Protein AF-A0A519E0S3-F1 (afdb_monomer_lite)

Radius of gyration: 19.1 Å; chains: 1; bounding box: 48×31×56 Å

Structure (mmCIF, N/CA/C/O backbone):
data_AF-A0A519E0S3-F1
#
_entry.id   AF-A0A519E0S3-F1
#
loop_
_atom_site.group_PDB
_atom_site.id
_atom_site.type_symbol
_atom_site.label_atom_id
_atom_site.label_alt_id
_atom_site.label_comp_id
_atom_site.label_asym_id
_atom_site.label_entity_id
_atom_site.label_seq_id
_atom_site.pdbx_PDB_ins_code
_atom_site.Cartn_x
_atom_site.Cartn_y
_atom_site.Cartn_z
_atom_site.occupancy
_atom_site.B_iso_or_equiv
_atom_site.auth_seq_id
_atom_site.auth_comp_id
_atom_site.auth_asym_id
_atom_site.auth_atom_id
_atom_site.pdbx_PDB_model_num
ATOM 1 N N . MET A 1 1 ? -16.515 -4.833 15.161 1.00 55.38 1 MET A N 1
ATOM 2 C CA . MET A 1 1 ? -15.844 -3.543 14.899 1.00 55.38 1 MET A CA 1
ATOM 3 C C . MET A 1 1 ? -14.385 -3.745 15.245 1.00 55.38 1 MET A C 1
ATOM 5 O O . MET A 1 1 ? -14.141 -4.366 16.272 1.00 55.38 1 MET A O 1
ATOM 9 N N . ALA A 1 2 ? -13.462 -3.331 14.376 1.00 64.50 2 ALA A N 1
ATOM 10 C CA . ALA A 1 2 ? -12.033 -3.421 14.666 1.00 64.50 2 ALA A CA 1
ATOM 11 C C . ALA A 1 2 ? -11.702 -2.565 15.894 1.00 64.50 2 ALA A C 1
ATOM 13 O O . ALA A 1 2 ? -12.266 -1.479 16.053 1.00 64.50 2 ALA A O 1
ATOM 14 N N . ASP A 1 3 ? -10.827 -3.067 16.760 1.00 84.62 3 ASP A N 1
ATOM 15 C CA . ASP A 1 3 ? -10.335 -2.293 17.897 1.00 84.62 3 ASP A CA 1
ATOM 16 C C . ASP A 1 3 ? -9.436 -1.147 17.400 1.00 84.62 3 ASP A C 1
ATOM 18 O O . ASP A 1 3 ? -8.752 -1.265 16.383 1.00 84.62 3 ASP A O 1
ATOM 22 N N . LEU A 1 4 ? -9.418 -0.018 18.106 1.00 85.56 4 LEU A N 1
ATOM 23 C CA . LEU A 1 4 ? -8.634 1.155 17.709 1.00 85.56 4 LEU A CA 1
ATOM 24 C C . LEU A 1 4 ? -7.129 0.846 17.685 1.00 85.56 4 LEU A C 1
ATOM 26 O O . LEU A 1 4 ? -6.398 1.387 16.855 1.00 85.56 4 LEU A O 1
ATOM 30 N N . GLN A 1 5 ? -6.675 -0.066 18.550 1.00 88.94 5 GLN A N 1
ATOM 31 C CA . GLN A 1 5 ? -5.310 -0.583 18.503 1.00 88.94 5 GLN A CA 1
ATOM 32 C C . GLN A 1 5 ? -5.050 -1.371 17.212 1.00 88.94 5 GLN A C 1
ATOM 34 O O . GLN A 1 5 ? -4.054 -1.127 16.538 1.00 88.94 5 GLN A O 1
ATOM 39 N N . GLN A 1 6 ? -5.985 -2.235 16.811 1.00 90.12 6 GLN A N 1
ATOM 40 C CA . GLN A 1 6 ? -5.890 -3.016 15.576 1.00 90.12 6 GLN A CA 1
ATOM 41 C C . GLN A 1 6 ? -5.794 -2.113 14.337 1.00 90.12 6 GLN A C 1
ATOM 43 O O . GLN A 1 6 ? -4.980 -2.368 13.453 1.00 90.12 6 GLN A O 1
ATOM 48 N N . LEU A 1 7 ? -6.581 -1.032 14.272 1.00 90.94 7 LEU A N 1
ATOM 49 C CA . LEU A 1 7 ? -6.522 -0.080 13.154 1.00 90.94 7 LEU A CA 1
ATOM 50 C C . LEU A 1 7 ? -5.161 0.623 13.057 1.00 90.94 7 LEU A C 1
ATOM 52 O O . LEU A 1 7 ? -4.614 0.759 11.963 1.00 90.94 7 LEU A O 1
ATOM 56 N N . ARG A 1 8 ? -4.572 1.003 14.195 1.00 91.62 8 ARG A N 1
ATOM 57 C CA . ARG A 1 8 ? -3.228 1.602 14.248 1.00 91.62 8 ARG A CA 1
ATOM 58 C C . ARG A 1 8 ? -2.127 0.619 13.864 1.00 91.62 8 ARG A C 1
ATOM 60 O O . ARG A 1 8 ? -1.179 1.002 13.177 1.00 91.62 8 ARG A O 1
ATOM 67 N N . ASP A 1 9 ? -2.258 -0.642 14.260 1.00 93.62 9 ASP A N 1
ATOM 68 C CA . ASP A 1 9 ? -1.305 -1.689 13.889 1.00 93.62 9 ASP A CA 1
ATOM 69 C C . ASP A 1 9 ? -1.347 -1.965 12.376 1.00 93.62 9 ASP A C 1
ATOM 71 O O . ASP A 1 9 ? -0.303 -2.154 11.746 1.00 93.62 9 ASP A O 1
ATOM 75 N N . ILE A 1 10 ? -2.538 -1.932 11.767 1.00 93.81 10 ILE A N 1
ATOM 76 C CA . ILE A 1 10 ? -2.713 -2.025 10.309 1.00 93.81 10 ILE A CA 1
ATOM 77 C C . ILE A 1 10 ? -2.083 -0.810 9.621 1.00 93.81 10 ILE A C 1
ATOM 79 O O . ILE A 1 10 ? -1.317 -0.978 8.672 1.00 93.81 10 ILE A O 1
ATOM 83 N N . ALA A 1 11 ? -2.353 0.402 10.114 1.00 94.88 11 ALA A N 1
ATOM 84 C CA . ALA A 1 11 ? -1.779 1.631 9.571 1.00 94.88 11 ALA A CA 1
ATOM 85 C C . ALA A 1 11 ? -0.244 1.614 9.593 1.00 94.88 11 ALA A C 1
ATOM 87 O O . ALA A 1 11 ? 0.399 1.966 8.606 1.00 94.88 11 ALA A O 1
ATOM 88 N N . THR A 1 12 ? 0.344 1.138 10.693 1.00 96.00 12 THR A N 1
ATOM 89 C CA . THR A 1 12 ? 1.800 1.032 10.865 1.00 96.00 12 THR A CA 1
ATOM 90 C C . THR A 1 12 ? 2.413 0.074 9.845 1.00 96.00 12 THR A C 1
ATOM 92 O O . THR A 1 12 ? 3.418 0.395 9.213 1.00 96.00 12 THR A O 1
ATOM 95 N N . GLN A 1 13 ? 1.790 -1.088 9.635 1.00 95.81 13 GLN A N 1
ATOM 96 C CA . GLN A 1 13 ? 2.263 -2.066 8.655 1.00 95.81 13 GLN A CA 1
ATOM 97 C C . GLN A 1 13 ? 2.119 -1.558 7.214 1.00 95.81 13 GLN A C 1
ATOM 99 O O . GLN A 1 13 ? 3.051 -1.698 6.424 1.00 95.81 13 GLN A O 1
ATOM 104 N N . LEU A 1 14 ? 0.998 -0.909 6.877 1.00 95.75 14 LEU A N 1
ATOM 105 C CA . LEU A 1 14 ? 0.812 -0.276 5.567 1.00 95.75 14 LEU A CA 1
ATOM 106 C C . LEU A 1 14 ? 1.819 0.848 5.320 1.00 95.75 14 LEU A C 1
ATOM 108 O O . LEU A 1 14 ? 2.339 0.964 4.213 1.00 95.75 14 LEU A O 1
ATOM 112 N N . ARG A 1 15 ? 2.134 1.649 6.343 1.00 96.81 15 ARG A N 1
ATOM 113 C CA . ARG A 1 15 ? 3.150 2.703 6.252 1.00 96.81 15 ARG A CA 1
ATOM 114 C C . ARG A 1 15 ? 4.528 2.124 5.961 1.00 96.81 15 ARG A C 1
ATOM 116 O O . ARG A 1 15 ? 5.258 2.680 5.144 1.00 96.81 15 ARG A O 1
ATOM 123 N N . GLU A 1 16 ? 4.879 1.011 6.598 1.00 96.50 16 GLU A N 1
ATOM 124 C CA . GLU A 1 16 ? 6.160 0.358 6.343 1.00 96.50 16 GLU A CA 1
ATOM 125 C C . GLU A 1 16 ? 6.230 -0.221 4.926 1.00 96.50 16 GLU A C 1
ATOM 127 O O . GLU A 1 16 ? 7.230 -0.026 4.233 1.00 96.50 16 GLU A O 1
ATOM 132 N N . LEU A 1 17 ? 5.148 -0.842 4.445 1.00 96.44 17 LEU A N 1
ATOM 133 C CA . LEU A 1 17 ? 5.044 -1.296 3.054 1.00 96.44 17 LEU A CA 1
ATOM 134 C C . LEU A 1 17 ? 5.128 -0.128 2.063 1.00 96.44 17 LEU A C 1
ATOM 136 O O . LEU A 1 17 ? 5.811 -0.243 1.050 1.00 96.44 17 LEU A O 1
ATOM 140 N N . GLN A 1 18 ? 4.497 1.011 2.356 1.00 96.12 18 GLN A N 1
ATOM 141 C CA . GLN A 1 18 ? 4.604 2.215 1.529 1.00 96.12 18 GLN A CA 1
ATOM 142 C C . GLN A 1 18 ? 6.050 2.731 1.482 1.00 96.12 18 GLN A C 1
ATOM 144 O O . GLN A 1 18 ? 6.575 3.017 0.408 1.00 96.12 18 GLN A O 1
ATOM 149 N N . ARG A 1 19 ? 6.723 2.814 2.636 1.00 95.50 19 ARG A N 1
ATOM 150 C CA . ARG A 1 19 ? 8.107 3.305 2.759 1.00 95.50 19 ARG A CA 1
ATOM 151 C C . ARG A 1 19 ? 9.113 2.429 2.017 1.00 95.50 19 ARG A C 1
ATOM 153 O O . ARG A 1 19 ? 10.085 2.940 1.471 1.00 95.50 19 ARG A O 1
ATOM 160 N N . THR A 1 20 ? 8.882 1.123 2.033 1.00 95.56 20 THR A N 1
ATOM 161 C CA . THR A 1 20 ? 9.742 0.115 1.400 1.00 95.56 20 THR A CA 1
ATOM 162 C C . THR A 1 20 ? 9.287 -0.244 -0.012 1.00 95.56 20 THR A C 1
ATOM 164 O O . THR A 1 20 ? 9.828 -1.171 -0.607 1.00 95.56 20 THR A O 1
ATOM 167 N N . SER A 1 21 ? 8.301 0.476 -0.559 1.00 94.19 21 SER A N 1
ATOM 168 C CA . SER A 1 21 ? 7.755 0.201 -1.882 1.00 94.19 21 SER A CA 1
ATOM 169 C C . SER A 1 21 ? 8.860 0.209 -2.948 1.00 94.19 21 SER A C 1
ATOM 171 O O . SER A 1 21 ? 9.527 1.235 -3.122 1.00 94.19 21 SER A O 1
ATOM 173 N N . PRO A 1 22 ? 9.027 -0.885 -3.711 1.00 94.12 22 PRO A N 1
ATOM 174 C CA . PRO A 1 22 ? 10.170 -1.066 -4.592 1.00 94.12 22 PRO A CA 1
ATOM 175 C C . PRO A 1 22 ? 10.101 -0.046 -5.723 1.00 94.12 22 PRO A C 1
ATOM 177 O O . PRO A 1 22 ? 9.016 0.230 -6.228 1.00 94.12 22 PRO A O 1
ATOM 180 N N . VAL A 1 23 ? 11.226 0.546 -6.120 1.00 93.69 23 VAL A N 1
ATOM 181 C CA . VAL A 1 23 ? 11.328 1.436 -7.301 1.00 93.69 23 VAL A CA 1
ATOM 182 C C . VAL A 1 23 ? 11.796 0.693 -8.549 1.00 93.69 23 VAL A C 1
ATOM 184 O O . VAL A 1 23 ? 11.608 1.179 -9.661 1.00 93.69 23 VAL A O 1
ATOM 187 N N . ASP A 1 24 ? 12.349 -0.501 -8.364 1.00 93.44 24 ASP A N 1
ATOM 188 C CA . ASP A 1 24 ? 12.834 -1.373 -9.419 1.00 93.44 24 ASP A CA 1
ATOM 189 C C . ASP A 1 24 ? 12.580 -2.852 -9.077 1.00 93.44 24 ASP A C 1
ATOM 191 O O . ASP A 1 24 ? 11.962 -3.195 -8.068 1.00 93.44 24 ASP A O 1
ATOM 195 N N . VAL A 1 25 ? 12.996 -3.741 -9.979 1.00 92.56 25 VAL A N 1
ATOM 196 C CA . VAL A 1 25 ? 12.693 -5.177 -9.906 1.00 92.56 25 VAL A CA 1
ATOM 197 C C . VAL A 1 25 ? 13.530 -5.905 -8.846 1.00 92.56 25 VAL A C 1
ATOM 199 O O . VAL A 1 25 ? 13.128 -6.988 -8.425 1.00 92.56 25 VAL A O 1
ATOM 202 N N . ALA A 1 26 ? 14.666 -5.352 -8.405 1.00 92.88 26 ALA A N 1
ATOM 203 C CA . ALA A 1 26 ? 15.564 -6.038 -7.475 1.00 92.88 26 ALA A CA 1
ATOM 204 C C . ALA A 1 26 ? 14.895 -6.270 -6.113 1.00 92.88 26 ALA A C 1
ATOM 206 O O . ALA A 1 26 ? 14.998 -7.364 -5.560 1.00 92.88 26 ALA A O 1
ATOM 207 N N . ASP A 1 27 ? 14.133 -5.283 -5.643 1.00 91.62 27 ASP A N 1
ATOM 208 C CA . ASP A 1 27 ? 13.476 -5.310 -4.331 1.00 91.62 27 ASP A CA 1
ATOM 209 C C . ASP A 1 27 ? 12.041 -5.874 -4.381 1.00 91.62 27 ASP A C 1
ATOM 211 O O . ASP A 1 27 ? 11.373 -6.025 -3.356 1.00 91.62 27 ASP A O 1
ATOM 215 N N . LEU A 1 28 ? 11.536 -6.197 -5.579 1.00 94.62 28 LEU A N 1
ATOM 216 C CA . LEU A 1 28 ? 10.138 -6.581 -5.783 1.00 94.62 28 LEU A CA 1
ATOM 217 C C . LEU A 1 28 ? 9.764 -7.879 -5.056 1.00 94.62 28 LEU A C 1
ATOM 219 O O . LEU A 1 28 ? 8.676 -7.970 -4.494 1.00 94.62 28 LEU A O 1
ATOM 223 N N . ALA A 1 29 ? 10.644 -8.882 -5.070 1.00 94.50 29 ALA A N 1
ATOM 224 C CA . ALA A 1 29 ? 10.349 -10.194 -4.493 1.00 94.50 29 ALA A CA 1
ATOM 225 C C . ALA A 1 29 ? 10.187 -10.134 -2.964 1.00 94.50 29 ALA A C 1
ATOM 227 O O . ALA A 1 29 ? 9.232 -10.689 -2.416 1.00 94.50 29 ALA A O 1
ATOM 228 N N . ASP A 1 30 ? 11.089 -9.422 -2.289 1.00 94.31 30 ASP A N 1
ATOM 229 C CA . ASP A 1 30 ? 11.066 -9.267 -0.832 1.00 94.31 30 ASP A CA 1
ATOM 230 C C . ASP A 1 30 ? 9.874 -8.414 -0.383 1.00 94.31 30 ASP A C 1
ATOM 232 O O . ASP A 1 30 ? 9.210 -8.712 0.623 1.00 94.31 30 ASP A O 1
ATOM 236 N N . TRP A 1 31 ? 9.550 -7.383 -1.165 1.00 96.94 31 TRP A N 1
ATOM 237 C CA . TRP A 1 31 ? 8.375 -6.565 -0.913 1.00 96.94 31 TRP A CA 1
ATOM 238 C C . TRP A 1 31 ? 7.071 -7.349 -1.116 1.00 96.94 31 TRP A C 1
ATOM 240 O O . TRP A 1 31 ? 6.209 -7.312 -0.239 1.00 96.94 31 TRP A O 1
ATOM 250 N N . ASP A 1 32 ? 6.933 -8.117 -2.206 1.00 95.94 32 ASP A N 1
ATOM 251 C CA . ASP A 1 32 ? 5.744 -8.945 -2.479 1.00 95.94 32 ASP A CA 1
ATOM 252 C C . ASP A 1 32 ? 5.524 -9.988 -1.374 1.00 95.94 32 ASP A C 1
ATOM 254 O O . ASP A 1 32 ? 4.403 -10.188 -0.907 1.00 95.94 32 ASP A O 1
ATOM 258 N N . ALA A 1 33 ? 6.594 -10.608 -0.865 1.00 95.62 33 ALA A N 1
ATOM 259 C CA . ALA A 1 33 ? 6.497 -11.524 0.270 1.00 95.62 33 ALA A CA 1
ATOM 260 C C . ALA A 1 33 ? 5.932 -10.834 1.526 1.00 95.62 33 ALA A C 1
ATOM 262 O O . ALA A 1 33 ? 5.073 -11.392 2.221 1.00 95.62 33 ALA A O 1
ATOM 263 N N . SER A 1 34 ? 6.374 -9.605 1.795 1.00 96.19 34 SER A N 1
ATOM 264 C CA . SER A 1 34 ? 5.894 -8.792 2.917 1.00 96.19 34 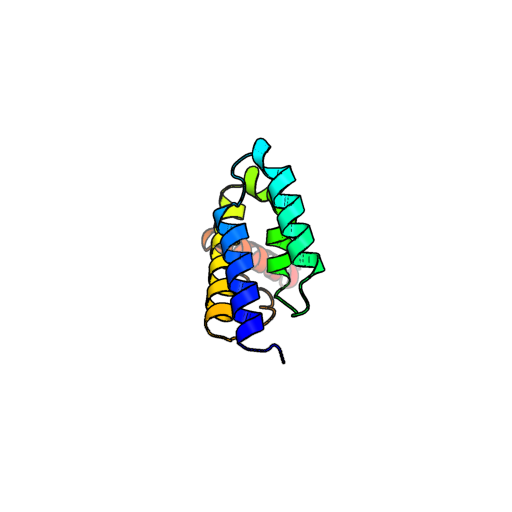SER A CA 1
ATOM 265 C C . SER A 1 34 ? 4.435 -8.366 2.729 1.00 96.19 34 SER A C 1
ATOM 267 O O . SER A 1 34 ? 3.626 -8.514 3.649 1.00 96.19 34 SER A O 1
ATOM 269 N N . ALA A 1 35 ? 4.072 -7.920 1.525 1.00 96.19 35 ALA A N 1
ATOM 270 C CA . ALA A 1 35 ? 2.714 -7.530 1.158 1.00 96.19 35 ALA A CA 1
ATOM 271 C C . ALA A 1 35 ? 1.734 -8.709 1.264 1.00 96.19 35 ALA A C 1
ATOM 273 O O . ALA A 1 35 ? 0.662 -8.580 1.861 1.00 96.19 35 ALA A O 1
ATOM 274 N N . ARG A 1 36 ? 2.123 -9.895 0.778 1.00 94.50 36 ARG A N 1
ATOM 275 C CA . ARG A 1 36 ? 1.328 -11.124 0.914 1.00 94.50 36 ARG A CA 1
ATOM 276 C C . ARG A 1 36 ? 1.133 -11.517 2.365 1.00 94.50 36 ARG A C 1
ATOM 278 O O . ARG A 1 36 ? 0.002 -11.795 2.762 1.00 94.50 36 ARG A O 1
ATOM 285 N N . LYS A 1 37 ? 2.202 -11.506 3.167 1.00 94.81 37 LYS A N 1
ATOM 286 C CA . LYS A 1 37 ? 2.112 -11.800 4.601 1.00 94.81 37 LYS A CA 1
ATOM 287 C C . LYS A 1 37 ? 1.106 -10.869 5.274 1.00 94.81 37 LYS A C 1
ATOM 289 O O . LYS A 1 37 ? 0.180 -11.362 5.910 1.00 94.81 37 LYS A O 1
ATOM 294 N N . PHE A 1 38 ? 1.233 -9.562 5.053 1.00 94.56 38 PHE A N 1
ATOM 295 C CA . PHE A 1 38 ? 0.294 -8.568 5.566 1.00 94.56 38 PHE A CA 1
ATOM 296 C C . PHE A 1 38 ? -1.153 -8.860 5.131 1.00 94.56 38 PHE A C 1
ATOM 298 O O . PHE A 1 38 ? -2.031 -8.980 5.986 1.00 94.56 38 PHE A O 1
ATOM 305 N N . SER A 1 39 ? -1.391 -9.074 3.830 1.00 92.31 39 SER A N 1
ATOM 306 C CA . SER A 1 39 ? -2.731 -9.361 3.292 1.00 92.31 39 SER A CA 1
ATOM 307 C C . SER A 1 39 ? -3.369 -10.614 3.904 1.00 92.31 39 SER A C 1
ATOM 309 O O . SER A 1 39 ? -4.558 -10.618 4.198 1.00 92.31 39 SER A O 1
ATOM 311 N N . SER A 1 40 ? -2.575 -11.658 4.171 1.00 90.44 40 SER A N 1
ATOM 312 C CA . SER A 1 40 ? -3.062 -12.913 4.758 1.00 90.44 40 SER A CA 1
ATOM 313 C C . SER A 1 40 ? -3.448 -12.791 6.234 1.00 90.44 40 SER A C 1
ATOM 315 O O . SER A 1 40 ? -4.231 -13.591 6.736 1.00 90.44 40 SER A O 1
ATOM 317 N N . THR A 1 41 ? -2.892 -11.795 6.927 1.00 89.19 41 THR A N 1
ATOM 318 C CA . THR A 1 41 ? -3.161 -11.512 8.345 1.00 89.19 41 THR A CA 1
ATOM 319 C C . THR A 1 41 ? -4.217 -10.428 8.549 1.00 89.19 41 THR A C 1
ATOM 321 O O . THR A 1 41 ? -4.560 -10.106 9.686 1.00 89.19 41 THR A O 1
ATOM 324 N N . LEU A 1 42 ? -4.710 -9.833 7.461 1.00 87.44 42 LEU A N 1
ATOM 325 C CA . LEU A 1 42 ? -5.658 -8.735 7.506 1.00 87.44 42 LEU A CA 1
ATOM 326 C C . LEU A 1 42 ? -7.065 -9.261 7.822 1.00 87.44 42 LEU A C 1
ATOM 328 O O . LEU A 1 42 ? -7.724 -9.856 6.977 1.00 87.44 42 LEU A O 1
ATOM 332 N N . ASP A 1 43 ? -7.532 -8.993 9.039 1.00 83.62 43 ASP A N 1
ATOM 333 C CA . ASP A 1 43 ? -8.863 -9.400 9.526 1.00 83.62 43 ASP A CA 1
ATOM 334 C C . ASP A 1 43 ? -9.903 -8.260 9.457 1.00 83.62 43 ASP A C 1
ATOM 336 O O . ASP A 1 43 ? -11.041 -8.378 9.908 1.00 83.62 43 ASP A O 1
ATOM 340 N N . VAL A 1 44 ? -9.514 -7.112 8.894 1.00 82.19 44 VAL A N 1
ATOM 341 C CA . VAL A 1 44 ? -10.382 -5.939 8.729 1.00 82.19 44 VAL A CA 1
ATOM 342 C C . VAL A 1 44 ? -10.642 -5.723 7.241 1.00 82.19 44 VAL A C 1
ATOM 344 O O . VAL A 1 44 ? -9.683 -5.646 6.471 1.00 82.19 44 VAL A O 1
ATOM 347 N N . PRO A 1 45 ? -11.908 -5.584 6.807 1.00 82.38 45 PRO A N 1
ATOM 348 C CA . PRO A 1 45 ? -12.206 -5.267 5.420 1.00 82.38 45 PRO A CA 1
ATOM 349 C C . PRO A 1 45 ? -11.684 -3.864 5.096 1.00 82.38 45 PRO A C 1
ATOM 351 O O . PRO A 1 45 ? -12.200 -2.867 5.601 1.00 82.38 45 PRO A O 1
ATOM 354 N N . LEU A 1 46 ? -10.650 -3.799 4.260 1.00 85.81 46 LEU A N 1
ATOM 355 C CA . LEU A 1 46 ? -10.121 -2.557 3.705 1.00 85.81 46 LEU A CA 1
ATOM 356 C C . LEU A 1 46 ? -10.703 -2.295 2.307 1.00 85.81 46 LEU A C 1
ATOM 358 O O . LEU A 1 46 ? -11.203 -3.224 1.662 1.00 85.81 46 LEU A O 1
ATOM 362 N N . PRO A 1 47 ? -10.630 -1.049 1.807 1.00 87.88 47 PRO A N 1
ATOM 363 C CA . PRO A 1 47 ? -11.022 -0.736 0.441 1.00 87.88 47 PRO A CA 1
ATOM 364 C C . PRO A 1 47 ? -10.287 -1.626 -0.581 1.00 87.88 47 PRO A C 1
ATOM 366 O O . PRO A 1 47 ? -9.088 -1.870 -0.415 1.00 87.88 47 PRO A O 1
ATOM 369 N N . PRO A 1 48 ? -10.948 -2.077 -1.667 1.00 88.19 48 PRO A N 1
ATOM 370 C CA . PRO A 1 48 ? -10.323 -2.913 -2.701 1.00 88.19 48 PRO A CA 1
ATOM 371 C C . PRO A 1 48 ? -9.044 -2.316 -3.297 1.00 88.19 48 PRO A C 1
ATOM 373 O O . PRO A 1 48 ? -8.140 -3.041 -3.701 1.00 88.19 48 PRO A O 1
ATOM 376 N N . GLN A 1 49 ? -8.944 -0.987 -3.311 1.00 89.44 49 GLN A N 1
ATOM 377 C CA . GLN A 1 49 ? -7.774 -0.251 -3.771 1.00 89.44 49 GLN A CA 1
ATOM 378 C C . GLN A 1 49 ? -6.508 -0.608 -2.980 1.00 89.44 49 GLN A C 1
ATOM 380 O O . GLN A 1 49 ? -5.427 -0.631 -3.558 1.00 89.44 49 GLN A O 1
ATOM 385 N N . VAL A 1 50 ? -6.634 -0.968 -1.697 1.00 92.44 50 VAL A N 1
ATOM 386 C CA . VAL A 1 50 ? -5.502 -1.460 -0.898 1.00 92.44 50 VAL A CA 1
ATOM 387 C C . VAL A 1 50 ? -4.989 -2.785 -1.455 1.00 92.44 50 VAL A C 1
ATOM 389 O O . VAL A 1 50 ? -3.784 -2.991 -1.517 1.00 92.44 50 VAL A O 1
ATOM 392 N N . MET A 1 51 ? -5.870 -3.675 -1.918 1.00 92.12 51 MET A N 1
ATOM 393 C CA . MET A 1 51 ? -5.435 -4.939 -2.519 1.00 92.12 51 MET A CA 1
ATOM 394 C C . MET A 1 51 ? -4.710 -4.705 -3.848 1.00 92.12 51 MET A C 1
ATOM 396 O O . MET A 1 51 ? -3.681 -5.329 -4.087 1.00 92.12 51 MET A O 1
ATOM 400 N N . HIS A 1 52 ? -5.177 -3.762 -4.675 1.00 92.25 52 HIS A N 1
ATOM 401 C CA . HIS A 1 52 ? -4.442 -3.360 -5.883 1.00 92.25 52 HIS A CA 1
ATOM 402 C C . HIS A 1 52 ? -3.054 -2.810 -5.537 1.00 92.25 52 HIS A C 1
ATOM 404 O O . HIS A 1 52 ? -2.067 -3.217 -6.138 1.00 92.25 52 HIS A O 1
ATOM 410 N N . TYR A 1 53 ? -2.947 -1.966 -4.507 1.00 94.94 53 TYR A N 1
ATOM 411 C CA . TYR A 1 53 ? -1.656 -1.451 -4.046 1.00 94.94 53 TYR A CA 1
ATOM 412 C C . TYR A 1 53 ? -0.663 -2.571 -3.693 1.00 94.94 53 TYR A C 1
ATOM 414 O O . TYR A 1 53 ? 0.508 -2.521 -4.084 1.00 94.94 53 TYR A O 1
ATOM 422 N N . LEU A 1 54 ? -1.145 -3.583 -2.962 1.00 95.19 54 LEU A N 1
ATOM 423 C CA . LEU A 1 54 ? -0.357 -4.722 -2.486 1.00 95.19 54 LEU A CA 1
ATOM 424 C C . LEU A 1 54 ? 0.055 -5.695 -3.597 1.00 95.19 54 LEU A C 1
ATOM 426 O O . LEU A 1 54 ? 1.068 -6.367 -3.444 1.00 95.19 54 LEU A O 1
ATOM 430 N N . HIS A 1 55 ? -0.703 -5.785 -4.690 1.00 93.25 55 HIS A N 1
ATOM 431 C CA . HIS A 1 55 ? -0.443 -6.753 -5.759 1.00 93.25 55 HIS A CA 1
ATOM 432 C C . HIS A 1 55 ? 0.206 -6.143 -7.003 1.00 93.25 55 HIS A C 1
ATOM 434 O O . HIS A 1 55 ? 0.997 -6.813 -7.661 1.00 93.25 55 HIS A O 1
ATOM 440 N N . ASP A 1 56 ? -0.040 -4.865 -7.289 1.00 95.25 56 ASP A N 1
ATOM 441 C CA . ASP A 1 56 ? 0.381 -4.228 -8.540 1.00 95.25 56 ASP A CA 1
ATOM 442 C C . ASP A 1 56 ? 1.767 -3.566 -8.439 1.00 95.25 56 ASP A C 1
ATOM 444 O O . ASP A 1 56 ? 2.057 -2.584 -9.128 1.00 95.25 56 ASP A O 1
ATOM 448 N N . ALA A 1 57 ? 2.647 -4.046 -7.556 1.00 94.31 57 ALA A N 1
ATOM 449 C CA . ALA A 1 57 ? 3.982 -3.465 -7.388 1.00 94.31 57 ALA A CA 1
ATOM 450 C C . ALA A 1 57 ? 4.810 -3.505 -8.684 1.00 94.31 57 ALA A C 1
ATOM 452 O O . ALA A 1 57 ? 5.524 -2.551 -8.990 1.00 94.31 57 ALA A O 1
ATOM 453 N N . ASP A 1 58 ? 4.661 -4.555 -9.493 1.00 94.62 58 ASP A N 1
ATOM 454 C CA . ASP A 1 58 ? 5.335 -4.665 -10.786 1.00 94.62 58 ASP A CA 1
ATOM 455 C C . ASP A 1 58 ? 4.810 -3.641 -11.813 1.00 94.62 58 ASP A C 1
ATOM 457 O O . ASP A 1 58 ? 5.586 -3.130 -12.623 1.00 94.62 58 ASP A O 1
ATOM 461 N N . ILE A 1 59 ? 3.515 -3.308 -11.767 1.00 94.19 59 ILE A N 1
ATOM 462 C CA . ILE A 1 59 ? 2.899 -2.261 -12.592 1.00 94.19 59 ILE A CA 1
ATOM 463 C C . ILE A 1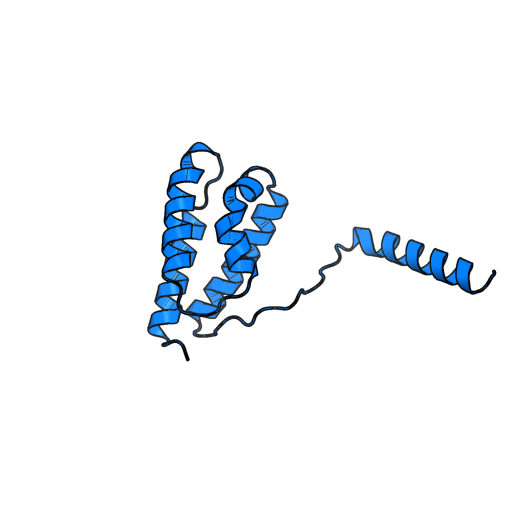 59 ? 3.380 -0.888 -12.117 1.00 94.19 59 ILE A C 1
ATOM 465 O O . ILE A 1 59 ? 3.821 -0.083 -12.933 1.00 94.19 59 ILE A O 1
ATOM 469 N N . ARG A 1 60 ? 3.395 -0.639 -10.799 1.00 95.38 60 ARG A N 1
ATOM 470 C CA . ARG A 1 60 ? 3.888 0.616 -10.197 1.00 95.38 60 ARG A CA 1
ATOM 471 C C . ARG A 1 60 ? 5.374 0.880 -10.469 1.00 95.38 60 ARG A C 1
ATOM 473 O O . ARG A 1 60 ? 5.825 2.017 -10.348 1.00 95.38 60 ARG A O 1
ATOM 480 N N . ILE A 1 61 ? 6.173 -0.135 -10.797 1.00 95.25 61 ILE A N 1
ATOM 481 C CA . ILE A 1 61 ? 7.560 0.047 -11.268 1.00 95.25 61 ILE A CA 1
ATOM 482 C C . ILE A 1 61 ? 7.590 0.547 -12.723 1.00 95.25 61 ILE A C 1
ATOM 484 O O . ILE A 1 61 ? 8.433 1.366 -13.077 1.00 95.25 61 ILE A O 1
ATOM 488 N N . LYS A 1 62 ? 6.671 0.071 -13.568 1.00 94.62 62 LYS A N 1
ATOM 489 C CA . LYS A 1 62 ? 6.625 0.374 -15.010 1.00 94.62 62 LYS A CA 1
ATOM 490 C C . LYS A 1 62 ? 5.902 1.687 -15.323 1.00 94.62 62 LYS A C 1
ATOM 492 O O . LYS A 1 62 ? 6.193 2.297 -16.348 1.00 94.62 62 LYS A O 1
ATOM 497 N N . ASP A 1 63 ? 4.973 2.098 -14.464 1.00 95.19 63 ASP A N 1
ATOM 498 C CA . ASP A 1 63 ? 4.116 3.269 -14.650 1.00 95.19 63 ASP A CA 1
ATOM 499 C C . ASP A 1 63 ? 4.235 4.244 -13.456 1.00 95.19 63 ASP A C 1
ATOM 501 O O . ASP A 1 63 ? 3.629 4.026 -12.397 1.00 95.19 63 ASP A O 1
ATOM 505 N N . PRO A 1 64 ? 5.024 5.327 -13.605 1.00 91.38 64 PRO A N 1
ATOM 506 C CA . PRO A 1 64 ? 5.197 6.340 -12.566 1.00 91.38 64 PRO A CA 1
ATOM 507 C C . PRO A 1 64 ? 3.924 7.128 -12.231 1.00 91.38 64 PRO A C 1
ATOM 509 O O . PRO A 1 64 ? 3.765 7.554 -11.087 1.00 91.38 64 PRO A O 1
ATOM 512 N N . GLU A 1 65 ? 3.020 7.334 -13.195 1.00 92.31 65 GLU A N 1
ATOM 513 C CA . GLU A 1 65 ? 1.759 8.049 -12.959 1.00 92.31 65 GLU A CA 1
ATOM 514 C C . GLU A 1 65 ? 0.808 7.175 -12.135 1.00 92.31 65 GLU A C 1
ATOM 516 O O . GLU A 1 65 ? 0.230 7.637 -11.147 1.00 92.31 65 GLU A O 1
ATOM 521 N N . TYR A 1 66 ? 0.718 5.885 -12.476 1.00 91.31 66 TYR A N 1
ATOM 522 C CA . TYR A 1 66 ? -0.032 4.905 -11.694 1.00 91.31 66 TYR A CA 1
ATOM 523 C C . TYR A 1 66 ? 0.514 4.780 -10.272 1.00 91.31 66 TYR A C 1
ATOM 525 O O . TYR A 1 66 ? -0.259 4.795 -9.312 1.00 91.31 66 TYR A O 1
ATOM 533 N N . ARG A 1 67 ? 1.844 4.723 -10.115 1.00 93.56 67 ARG A N 1
ATOM 534 C CA . ARG A 1 67 ? 2.497 4.753 -8.799 1.00 93.56 67 ARG A CA 1
ATOM 535 C C . ARG A 1 67 ? 2.070 5.971 -7.992 1.00 93.56 67 ARG A C 1
ATOM 537 O O . ARG A 1 67 ? 1.634 5.797 -6.862 1.00 93.56 67 ARG A O 1
ATOM 544 N N . ALA A 1 68 ? 2.186 7.174 -8.557 1.00 92.06 68 ALA A N 1
ATOM 545 C CA . ALA A 1 68 ? 1.859 8.403 -7.840 1.00 92.06 68 ALA A CA 1
ATOM 546 C C . ALA A 1 68 ? 0.401 8.401 -7.352 1.00 92.06 68 ALA A C 1
ATOM 548 O O . ALA A 1 68 ? 0.138 8.720 -6.194 1.00 92.06 68 ALA A O 1
ATOM 549 N N . SER A 1 69 ? -0.534 7.958 -8.200 1.00 91.81 69 SER A N 1
ATOM 550 C CA . SER A 1 69 ? -1.948 7.829 -7.830 1.00 91.81 69 SER A CA 1
ATOM 551 C C . SER A 1 69 ? -2.181 6.792 -6.721 1.00 91.81 69 SER A C 1
ATOM 553 O O . SER A 1 69 ? -2.953 7.034 -5.793 1.00 91.81 69 SER A O 1
ATOM 555 N N . GLN A 1 70 ? -1.502 5.646 -6.791 1.00 93.62 70 GLN A N 1
ATOM 556 C CA . GLN A 1 70 ? -1.572 4.586 -5.784 1.00 93.62 70 GLN A CA 1
ATOM 557 C C . GLN A 1 70 ? -0.965 5.020 -4.438 1.00 93.62 70 GLN A C 1
ATOM 559 O O . GLN A 1 70 ? -1.534 4.727 -3.386 1.00 93.62 70 GLN A O 1
ATOM 564 N N . ASP A 1 71 ? 0.147 5.756 -4.458 1.00 93.44 71 ASP A N 1
ATOM 565 C CA . ASP A 1 71 ? 0.815 6.264 -3.257 1.00 93.44 71 ASP A CA 1
ATOM 566 C C . ASP A 1 71 ? -0.001 7.372 -2.561 1.00 93.44 71 ASP A C 1
ATOM 568 O O . ASP A 1 71 ? -0.056 7.413 -1.330 1.00 93.44 71 ASP A O 1
ATOM 572 N N . GLU A 1 72 ? -0.685 8.237 -3.318 1.00 93.25 72 GLU A N 1
ATOM 573 C CA . GLU A 1 72 ? -1.626 9.222 -2.762 1.00 93.25 72 GLU A CA 1
ATOM 574 C C . GLU A 1 72 ? -2.837 8.531 -2.116 1.00 93.25 72 GLU A C 1
ATOM 576 O O . GLU A 1 72 ? -3.204 8.830 -0.976 1.00 93.25 72 GLU A O 1
ATOM 581 N N . MET A 1 73 ? -3.421 7.553 -2.815 1.00 93.75 73 MET A N 1
ATOM 582 C CA . MET A 1 73 ? -4.554 6.777 -2.314 1.00 93.75 73 MET A CA 1
ATOM 583 C C . MET A 1 73 ? -4.205 6.045 -1.013 1.00 93.75 73 MET A C 1
ATOM 585 O O . MET A 1 73 ? -4.943 6.162 -0.030 1.00 93.75 73 MET A O 1
ATOM 589 N N . ILE A 1 74 ? -3.069 5.337 -0.965 1.00 94.75 74 ILE A N 1
ATOM 590 C CA . ILE A 1 74 ? -2.689 4.584 0.235 1.00 94.75 74 ILE A CA 1
ATOM 591 C C . ILE A 1 74 ? -2.364 5.522 1.403 1.00 94.75 74 ILE A C 1
ATOM 593 O O . ILE A 1 74 ? -2.696 5.204 2.543 1.00 94.75 74 ILE A O 1
ATOM 597 N N . ALA A 1 75 ? -1.794 6.705 1.141 1.00 94.12 75 ALA A N 1
ATOM 598 C CA . ALA A 1 75 ? -1.550 7.707 2.175 1.00 94.12 75 ALA A CA 1
ATOM 599 C C . ALA A 1 75 ? -2.857 8.175 2.839 1.00 94.12 75 ALA A C 1
ATOM 601 O O . ALA A 1 75 ? -2.903 8.302 4.064 1.00 94.12 75 ALA A O 1
ATOM 602 N N . SER A 1 76 ? -3.924 8.368 2.054 1.00 92.06 76 SER A N 1
ATOM 603 C CA . SER A 1 76 ? -5.252 8.702 2.584 1.00 92.06 76 SER A CA 1
ATOM 604 C C . SER A 1 76 ? -5.815 7.576 3.453 1.00 92.06 76 SER A C 1
ATOM 606 O O . SER A 1 76 ? -6.275 7.832 4.562 1.00 92.06 76 SER A O 1
ATOM 608 N N . VAL A 1 77 ? -5.730 6.324 2.988 1.00 92.56 77 VAL A N 1
ATOM 609 C CA . VAL A 1 77 ? -6.196 5.149 3.746 1.00 92.56 77 VAL A CA 1
ATOM 610 C C . VAL A 1 77 ? -5.455 5.021 5.076 1.00 92.56 77 VAL A C 1
ATOM 612 O O . VAL A 1 77 ? -6.075 4.775 6.108 1.00 92.56 77 VAL A O 1
ATOM 615 N N . ILE A 1 78 ? -4.132 5.207 5.073 1.00 93.81 78 ILE A N 1
ATOM 616 C CA . ILE A 1 78 ? -3.328 5.156 6.297 1.00 93.81 78 ILE A CA 1
ATOM 617 C C . ILE A 1 78 ? -3.760 6.264 7.269 1.00 93.81 78 ILE A C 1
ATOM 619 O O . ILE A 1 78 ? -3.937 5.987 8.452 1.00 93.81 78 ILE A O 1
ATOM 623 N N . SER A 1 79 ? -3.991 7.488 6.782 1.00 92.31 79 SER A N 1
ATOM 624 C CA . SER A 1 79 ? -4.457 8.613 7.608 1.00 92.31 79 SER A CA 1
ATOM 625 C C . SER A 1 79 ? -5.816 8.343 8.270 1.00 92.31 79 SER A C 1
ATOM 627 O O . SER A 1 79 ? -6.020 8.682 9.441 1.00 92.31 79 SER A O 1
ATOM 629 N N . ASP A 1 80 ? -6.748 7.718 7.547 1.00 91.56 80 ASP A N 1
ATOM 630 C CA . ASP A 1 80 ? -8.052 7.325 8.093 1.00 91.56 80 ASP A CA 1
ATOM 631 C C . ASP A 1 80 ? -7.889 6.287 9.212 1.00 91.56 80 ASP A C 1
ATOM 633 O O . ASP A 1 80 ? -8.430 6.455 10.309 1.00 91.56 80 ASP A O 1
ATOM 637 N N . LEU A 1 81 ? -7.071 5.256 8.972 1.00 91.69 81 LEU A N 1
ATOM 638 C CA . LEU A 1 81 ? -6.793 4.202 9.950 1.00 91.69 81 LEU A CA 1
ATOM 639 C C . LEU A 1 81 ? -6.106 4.743 11.215 1.00 91.69 81 LEU A C 1
ATOM 641 O O . LEU A 1 81 ? -6.480 4.367 12.327 1.00 91.69 81 LEU A O 1
ATOM 645 N N . GLU A 1 82 ? -5.145 5.662 11.071 1.00 91.38 82 GLU A N 1
ATOM 646 C CA . GLU A 1 82 ? -4.476 6.348 12.192 1.00 91.38 82 GLU A CA 1
ATOM 647 C C . GLU A 1 82 ? -5.466 7.149 13.051 1.00 91.38 82 GLU A C 1
ATOM 649 O O . GLU A 1 82 ? -5.321 7.228 14.278 1.00 91.38 82 GLU A O 1
ATOM 654 N N . SER A 1 83 ? -6.509 7.683 12.413 1.00 88.56 83 SER A N 1
ATOM 655 C CA . SER A 1 83 ? -7.597 8.429 13.050 1.00 88.56 83 SER A CA 1
ATOM 656 C C . SER A 1 83 ? -8.677 7.522 13.660 1.00 88.56 83 SER A C 1
ATOM 658 O O . SER A 1 83 ? -9.643 8.018 14.239 1.00 88.56 83 SER A O 1
ATOM 660 N N . GLY A 1 84 ? -8.528 6.195 13.556 1.00 85.88 84 GLY A N 1
ATOM 661 C CA . GLY A 1 84 ? -9.505 5.215 14.035 1.00 85.88 84 GLY A CA 1
ATOM 662 C C . GLY A 1 84 ? -10.750 5.098 13.151 1.00 85.88 84 GLY A C 1
ATOM 663 O O . GLY A 1 84 ? -11.755 4.530 13.579 1.00 85.88 84 GLY A O 1
ATOM 664 N N . ILE A 1 85 ? -10.701 5.634 11.930 1.00 85.25 85 ILE A N 1
ATOM 665 C CA . ILE A 1 85 ? -11.766 5.520 10.938 1.00 85.25 85 ILE A CA 1
ATOM 666 C C . ILE A 1 85 ? -11.493 4.260 10.118 1.00 85.25 85 ILE A C 1
ATOM 668 O O . ILE A 1 85 ? -10.396 4.070 9.602 1.00 85.25 85 ILE A O 1
ATOM 672 N N . VAL A 1 86 ? -12.494 3.385 9.983 1.00 80.00 86 VAL A N 1
ATOM 673 C CA . VAL A 1 86 ? -12.425 2.291 9.007 1.00 80.00 86 VAL A CA 1
ATOM 674 C C . VAL A 1 86 ? -12.707 2.906 7.637 1.00 80.00 86 VAL A C 1
ATOM 676 O O . VAL A 1 86 ? -13.829 3.384 7.433 1.00 80.00 86 VAL A O 1
ATOM 679 N N . PRO A 1 87 ? -11.732 2.935 6.712 1.00 75.69 87 PRO A N 1
ATOM 680 C CA . PRO A 1 87 ? -11.931 3.574 5.426 1.00 75.69 87 PRO A CA 1
ATOM 681 C C . PRO A 1 87 ? -13.016 2.811 4.672 1.00 75.69 87 PRO A C 1
ATOM 683 O O . PRO A 1 87 ? -12.910 1.607 4.428 1.00 75.69 87 PRO A O 1
ATOM 686 N N . ALA A 1 88 ? -14.104 3.511 4.355 1.00 67.00 88 ALA A N 1
ATOM 687 C CA . ALA A 1 88 ? -15.180 2.941 3.565 1.00 67.00 88 ALA A CA 1
ATOM 688 C C . ALA A 1 88 ? -14.629 2.559 2.188 1.00 67.00 88 ALA A C 1
ATOM 690 O O . ALA A 1 88 ? -13.785 3.265 1.637 1.00 67.00 88 ALA A O 1
ATOM 691 N N . SER A 1 89 ? -15.128 1.463 1.616 1.00 54.44 89 SER A N 1
ATOM 692 C CA . SER A 1 89 ? -14.920 1.125 0.212 1.00 54.44 89 SER A CA 1
ATOM 693 C C . SER A 1 89 ? -15.457 2.271 -0.647 1.00 54.44 89 SER A C 1
ATOM 695 O O . SER A 1 89 ? -16.639 2.327 -0.990 1.00 54.44 89 SER A O 1
ATOM 697 N N . THR A 1 90 ? -14.594 3.239 -0.955 1.00 49.16 90 THR A N 1
ATOM 698 C CA . THR A 1 90 ? -14.920 4.358 -1.825 1.00 49.16 90 THR A CA 1
ATOM 699 C C . THR A 1 90 ? -15.171 3.772 -3.200 1.00 49.16 90 THR A C 1
ATOM 701 O O . THR A 1 90 ? -14.270 3.369 -3.936 1.00 49.16 90 THR A O 1
ATOM 704 N N . SER A 1 91 ? -16.458 3.652 -3.505 1.00 41.66 91 SER A N 1
ATOM 705 C CA . SER A 1 91 ? -16.952 3.380 -4.840 1.00 41.66 91 SER A CA 1
ATOM 706 C C . SER A 1 91 ? -16.550 4.579 -5.689 1.00 41.66 91 SER A C 1
ATOM 708 O O . SER A 1 91 ? -17.147 5.643 -5.585 1.00 41.66 91 SER A O 1
ATOM 710 N N . THR A 1 92 ? -15.462 4.409 -6.432 1.00 41.75 92 THR A N 1
ATOM 711 C CA . THR A 1 92 ? -15.085 5.137 -7.645 1.00 41.75 92 THR A CA 1
ATOM 712 C C . THR A 1 92 ? -15.513 6.608 -7.686 1.00 41.75 92 THR A C 1
ATOM 714 O O . THR A 1 92 ? -16.501 6.966 -8.329 1.00 41.75 92 THR A O 1
ATOM 717 N N . THR A 1 93 ? -14.725 7.503 -7.092 1.00 43.19 93 THR A N 1
ATOM 718 C CA . THR A 1 93 ? -14.732 8.893 -7.558 1.00 43.19 93 THR A CA 1
ATOM 719 C C . THR A 1 93 ? -14.128 8.876 -8.962 1.00 43.19 93 THR A C 1
ATOM 721 O O . THR A 1 93 ? -12.917 8.775 -9.125 1.00 43.19 93 THR A O 1
ATOM 724 N N . LEU A 1 94 ? -14.975 8.883 -9.993 1.00 46.19 94 LEU A N 1
ATOM 725 C CA . LEU A 1 94 ? -14.562 9.069 -11.384 1.00 46.19 94 LEU A CA 1
ATOM 726 C C . LEU A 1 94 ? -13.981 10.481 -11.532 1.00 46.19 94 LEU A C 1
ATOM 728 O O . LEU A 1 94 ? -14.688 11.439 -11.841 1.00 46.19 94 LEU A O 1
ATOM 732 N N . SER A 1 95 ? -12.683 10.624 -11.283 1.00 48.78 95 SER A N 1
ATOM 733 C CA . SER A 1 95 ? -11.925 11.828 -11.594 1.00 48.78 95 SER A CA 1
ATOM 734 C C . SER A 1 95 ? -11.602 11.826 -13.087 1.00 48.78 95 SER A C 1
ATOM 736 O O . SER A 1 95 ? -10.569 11.342 -13.545 1.00 48.78 95 SER A O 1
ATOM 738 N N . PHE A 1 96 ? -12.513 12.367 -13.895 1.00 51.81 96 PHE A N 1
ATOM 739 C CA . PHE A 1 96 ? -12.201 12.646 -15.292 1.00 51.81 96 PHE A CA 1
ATOM 740 C C . PHE A 1 96 ? -11.180 13.782 -15.352 1.00 51.81 96 PHE A C 1
ATOM 742 O O . PHE A 1 96 ? -11.470 14.918 -14.977 1.00 51.81 96 PHE A O 1
ATOM 749 N N . HIS A 1 97 ? -9.979 13.484 -15.843 1.00 51.97 97 HIS A N 1
ATOM 750 C CA . HIS A 1 97 ? -8.961 14.501 -16.074 1.00 51.97 97 HIS A CA 1
ATOM 751 C C . HIS A 1 97 ? -9.538 15.577 -17.024 1.00 51.97 97 HIS A C 1
ATOM 753 O O . HIS A 1 97 ? -10.106 15.220 -18.062 1.00 51.97 97 HIS A O 1
ATOM 759 N N . PRO A 1 98 ? -9.390 16.891 -16.751 1.00 61.38 98 PRO A N 1
ATOM 760 C CA . PRO A 1 98 ? -10.114 17.953 -17.467 1.00 61.38 98 PRO A CA 1
ATOM 761 C C . PRO A 1 98 ? -9.889 17.975 -18.988 1.00 61.38 98 PRO A C 1
ATOM 763 O O . PRO A 1 98 ? -10.729 18.465 -19.738 1.00 61.38 98 PRO A O 1
ATOM 766 N N . ARG A 1 99 ? -8.787 17.382 -19.466 1.00 63.62 99 ARG A N 1
ATOM 767 C CA . ARG A 1 99 ? -8.467 17.246 -20.897 1.00 63.62 99 ARG A CA 1
ATOM 768 C C . ARG A 1 99 ? -9.425 16.303 -21.640 1.00 63.62 99 ARG A C 1
ATOM 770 O O . ARG A 1 99 ? -9.623 16.476 -22.836 1.00 63.62 99 ARG A O 1
ATOM 777 N N . TRP A 1 100 ? -10.038 15.345 -20.944 1.00 60.47 100 TRP A N 1
ATOM 778 C CA . TRP A 1 100 ? -10.948 14.356 -21.533 1.00 60.47 100 TRP A CA 1
ATOM 779 C C . TRP A 1 100 ? -12.415 14.797 -21.525 1.00 60.47 100 TRP A C 1
ATOM 781 O O . TRP A 1 100 ? -13.210 14.251 -22.286 1.00 60.47 100 TRP A O 1
ATOM 791 N N . LEU A 1 101 ? -12.778 15.827 -20.750 1.00 70.25 101 LEU A N 1
ATOM 792 C CA . LEU A 1 101 ? -14.149 16.357 -20.707 1.00 70.25 101 LEU A CA 1
ATOM 793 C C . LEU A 1 101 ? -14.623 16.850 -22.082 1.00 70.25 101 LEU A C 1
ATOM 795 O O . LEU A 1 101 ? -15.762 16.600 -22.468 1.00 70.25 101 LEU A O 1
ATOM 799 N N . GLY A 1 102 ? -13.735 17.487 -22.853 1.00 69.81 102 GLY A N 1
ATOM 800 C CA . GLY A 1 102 ? -14.045 17.930 -24.215 1.00 69.81 102 GLY A CA 1
ATOM 801 C C . GLY 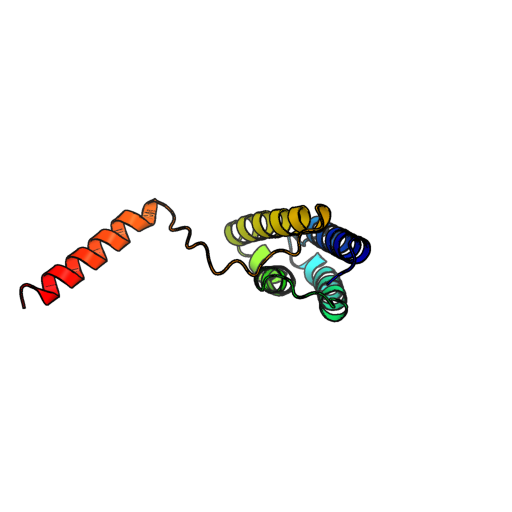A 1 102 ? -14.304 16.769 -25.181 1.00 69.81 102 GLY A C 1
ATOM 802 O O . GLY A 1 102 ? -15.241 16.822 -25.975 1.00 69.81 102 GLY A O 1
ATOM 803 N N . ALA A 1 103 ? -13.521 15.690 -25.080 1.00 73.75 103 ALA A N 1
ATOM 804 C CA . ALA A 1 103 ? -13.703 14.498 -25.908 1.00 73.75 103 ALA A CA 1
ATOM 805 C C . ALA A 1 103 ? -15.004 13.759 -25.558 1.00 73.75 103 ALA A C 1
ATOM 807 O O . ALA A 1 103 ? -15.756 13.378 -26.454 1.00 73.75 103 ALA A O 1
ATOM 808 N N . ILE A 1 104 ? -15.315 13.627 -24.264 1.00 77.94 104 ILE A N 1
ATOM 809 C CA . ILE A 1 104 ? -16.567 13.019 -23.791 1.00 77.94 104 ILE A CA 1
ATOM 810 C C . ILE A 1 104 ? -17.776 13.833 -24.277 1.00 77.94 104 ILE A C 1
ATOM 812 O O . ILE A 1 104 ? -18.731 13.256 -24.794 1.00 77.94 104 ILE A O 1
ATOM 816 N N . ALA A 1 105 ? -17.721 15.167 -24.195 1.00 78.50 105 ALA A N 1
ATOM 817 C CA . ALA A 1 105 ? -18.796 16.034 -24.676 1.00 78.50 105 ALA A CA 1
ATOM 818 C C . ALA A 1 105 ? -19.053 15.879 -26.187 1.00 78.50 105 ALA A C 1
ATOM 820 O O . ALA A 1 105 ? -20.209 15.802 -26.606 1.00 78.50 105 ALA A O 1
ATOM 821 N N . LEU A 1 106 ? -17.996 15.779 -27.003 1.00 80.50 106 LEU A N 1
ATOM 822 C CA . LEU A 1 106 ? -18.118 15.571 -28.451 1.00 80.50 106 LEU A CA 1
ATOM 823 C C . LEU A 1 106 ? -18.739 14.214 -28.797 1.00 80.50 106 LEU A C 1
ATOM 825 O O . LEU A 1 106 ? -19.585 14.140 -29.687 1.00 80.50 106 LEU A O 1
ATOM 829 N N . VAL A 1 107 ? -18.363 13.154 -28.078 1.00 82.88 107 VAL A N 1
ATOM 830 C CA . VAL A 1 107 ? -18.940 11.816 -28.274 1.00 82.88 107 VAL A CA 1
ATOM 831 C C . VAL A 1 107 ? -20.426 11.807 -27.911 1.00 82.88 107 VAL A C 1
ATOM 833 O O . VAL A 1 107 ? -21.239 11.299 -28.681 1.00 82.88 107 VAL A O 1
ATOM 836 N N . VAL A 1 108 ? -20.810 12.423 -26.790 1.00 85.56 108 VAL A N 1
ATOM 837 C CA . VAL A 1 108 ? -22.222 12.530 -26.385 1.00 85.56 108 VAL A CA 1
ATOM 838 C C . VAL A 1 108 ? -23.031 13.337 -27.406 1.00 85.56 108 VAL A C 1
ATOM 840 O O . VAL A 1 108 ? -24.112 12.905 -27.803 1.00 85.56 108 VAL A O 1
ATOM 843 N N . LEU A 1 109 ? -22.500 14.463 -27.892 1.00 84.38 109 LEU A N 1
ATOM 844 C CA . LEU A 1 109 ? -23.138 15.266 -28.942 1.00 84.38 109 LEU A CA 1
ATOM 845 C C . LEU A 1 109 ? -23.330 14.478 -30.242 1.00 84.38 109 LEU A C 1
ATOM 847 O O . LEU A 1 109 ? -24.401 14.549 -30.844 1.00 84.38 109 LEU A O 1
ATOM 851 N N . ALA A 1 110 ? -22.328 13.700 -30.656 1.00 82.50 110 ALA A N 1
ATOM 852 C CA . ALA A 1 110 ? -22.417 12.861 -31.847 1.00 82.50 110 ALA A CA 1
ATOM 853 C C . ALA A 1 110 ? -23.492 11.768 -31.708 1.00 82.50 110 ALA A C 1
ATOM 855 O O . ALA A 1 110 ? -24.243 11.523 -32.653 1.00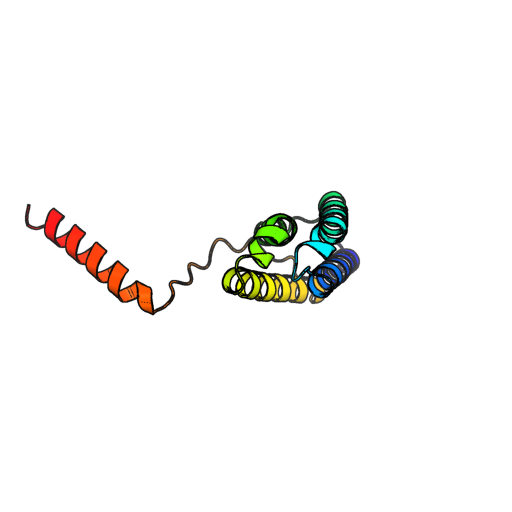 82.50 110 ALA A O 1
ATOM 856 N N . ILE A 1 111 ? -23.610 11.151 -30.526 1.00 84.75 111 ILE A N 1
ATOM 857 C CA . ILE A 1 111 ? -24.656 10.161 -30.232 1.00 84.75 111 ILE A CA 1
ATOM 858 C C . ILE A 1 111 ? -26.043 10.812 -30.276 1.00 84.75 111 ILE A C 1
ATOM 860 O O . ILE A 1 111 ? -26.934 10.287 -30.937 1.00 84.75 111 ILE A O 1
ATOM 864 N N . ILE A 1 112 ? -26.231 11.968 -29.629 1.00 85.38 112 ILE A N 1
ATOM 865 C CA . ILE A 1 112 ? -27.516 12.688 -29.638 1.00 85.38 112 ILE A CA 1
ATOM 866 C C . ILE A 1 112 ? -27.909 13.061 -31.069 1.00 85.38 112 ILE A C 1
ATOM 868 O O . ILE A 1 112 ? -29.046 12.831 -31.472 1.00 85.38 112 ILE A O 1
ATOM 872 N N . TYR A 1 113 ? -26.970 13.588 -31.854 1.00 86.25 113 TYR A N 1
ATOM 873 C CA . TYR A 1 113 ? -27.212 13.934 -33.251 1.00 86.25 113 TYR A CA 1
ATOM 874 C C . TYR A 1 113 ? -27.672 12.718 -34.068 1.00 86.25 113 TYR A C 1
ATOM 876 O O . TYR A 1 113 ? -28.664 12.800 -34.787 1.00 86.25 113 TYR A O 1
ATOM 884 N N . LEU A 1 114 ? -27.009 11.569 -33.903 1.00 82.38 114 LEU A N 1
ATOM 885 C CA . LEU A 1 114 ? -27.380 10.317 -34.569 1.00 82.38 114 LEU A CA 1
ATOM 886 C C . LEU A 1 114 ? -28.740 9.759 -34.139 1.00 82.38 114 LEU A C 1
ATOM 888 O O . LEU A 1 114 ? -29.359 9.053 -34.925 1.00 82.38 114 LEU A O 1
ATOM 892 N N . VAL A 1 115 ? -29.189 10.030 -32.914 1.00 81.00 115 VAL A N 1
ATOM 893 C CA . VAL A 1 115 ? -30.494 9.575 -32.405 1.00 81.00 115 VAL A CA 1
ATOM 894 C C . VAL A 1 115 ? -31.627 10.512 -32.828 1.00 81.00 115 VAL A C 1
ATOM 896 O O . VAL A 1 115 ? -32.739 10.052 -33.055 1.00 81.00 115 VAL A O 1
ATOM 899 N N . VAL A 1 116 ? -31.366 11.819 -32.921 1.00 80.94 116 VAL A N 1
ATOM 900 C CA . VAL A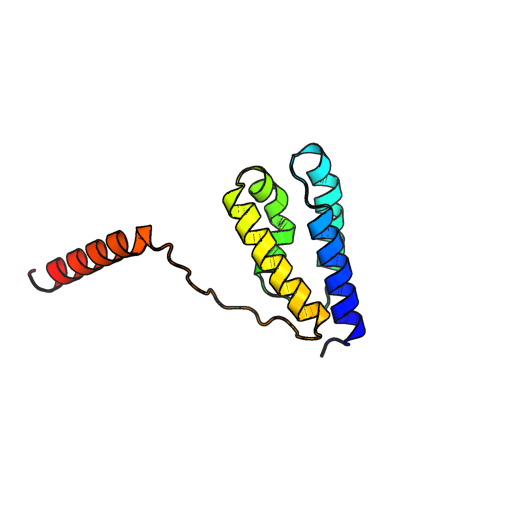 1 116 ? -32.391 12.835 -33.220 1.00 80.94 116 VAL A CA 1
ATOM 901 C C . VAL A 1 116 ? -32.585 13.049 -34.722 1.00 80.94 116 VAL A C 1
ATOM 903 O O . VAL A 1 116 ? -33.699 13.324 -35.158 1.00 80.94 116 VAL A O 1
ATOM 906 N N . PHE A 1 117 ? -31.515 12.954 -35.514 1.00 73.12 117 PHE A N 1
ATOM 907 C CA . PHE A 1 117 ? -31.533 13.259 -36.951 1.00 73.12 117 PHE A CA 1
ATOM 908 C C . PHE A 1 117 ? -31.460 12.014 -37.846 1.00 73.12 117 PHE A C 1
ATOM 910 O O . PHE A 1 117 ? -31.175 12.128 -39.040 1.00 73.12 117 PHE A O 1
ATOM 917 N N . ARG A 1 118 ? -31.716 10.834 -37.279 1.00 53.97 118 ARG A N 1
ATOM 918 C CA . ARG A 1 118 ? -31.927 9.584 -38.010 1.00 53.97 118 ARG A CA 1
ATOM 919 C C . ARG A 1 118 ? -33.385 9.166 -37.897 1.00 53.97 118 ARG A C 1
ATOM 921 O O . ARG A 1 118 ? -33.887 8.616 -38.900 1.00 53.97 118 ARG A O 1
#

Sequence (118 aa):
MADLQQLRDIATQLRELQRTSPVDVADLADWDASARKFSSTLDVPLPPQVMHYLHDADIRIKDPEYRASQDEM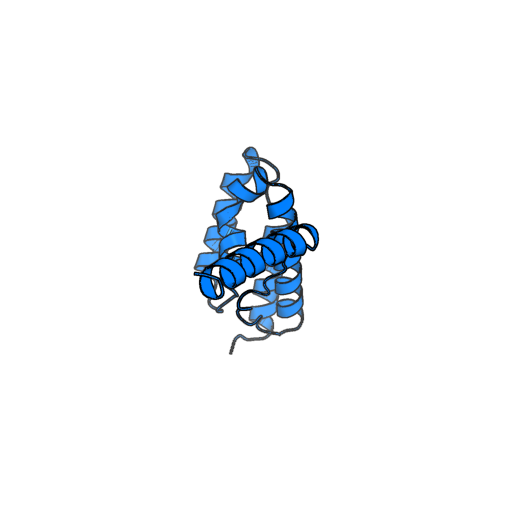IASVISDLESGIVPASTSTTLSFHPRWLGAIALVVLAIIYLVVFR

pLDDT: mean 85.16, std 14.13, range [41.66, 96.94]

Foldseek 3Di:
DDDLVRLLVLLVLLVVLLVQQDLDDVSVVVSLVSLVVSVVPDPADAAVLSVCLSPCSVVCNVDVVVVVVSSVVSVVCSVCSNVVHRDPNPDDPPPDDPVCVVVVVVVVVVVVCVVPVD

Secondary structure (DSSP, 8-state):
---HHHHHHHHHHHHHHHHT--SSSTTHHHHHHHHHHHHHH--S---HHHHHHHHTHHHHHH-HHHHHHHHHHHHHHHHHHHTT-------------HHHHHHHHHHHHHHHHHHH--